Protein AF-A0A0A9D9Z9-F1 (afdb_monomer)

Mean predicted aligned error: 14.7 Å

pLDDT: mean 73.72, std 22.15, range [34.47, 98.25]

Radius of gyration: 21.36 Å; Cα contacts (8 Å, |Δi|>4): 34; chains: 1; bounding box: 73×27×50 Å

Secondary structure (DSSP, 8-state):
-TTTTTT-SGGGS-GGGTT-S-HHHHHHHHHHHHHHT-SSGGGSPPHHHHHHHHHHHHHHHHHHHHHHGGGS-----------S------------------

Organism: Arundo donax (NCBI:txid35708)

Nearest PDB structures (foldseek):
  7xdw-assembly2_B  TM=9.222E-01  e=1.463E-03  Arabidopsis thaliana
  8snb-assembly1_6Q  TM=2.842E-01  e=1.434E+00  Strongylocentrotus purpuratus

Sequence (102 aa):
MRWQRQRSLEAIMDPQLDGDFSSESLKKFGEIAEKCLADDGRSRPSMGEVLWHLEYVLQLHEAYKRNVDSESFGSGELGFADISFSLPHIREGEEEHHSKPS

Structure (mmCIF, N/CA/C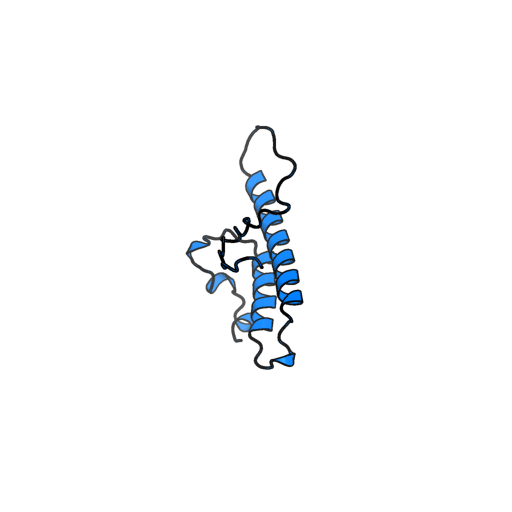/O backbone):
data_AF-A0A0A9D9Z9-F1
#
_entry.id   AF-A0A0A9D9Z9-F1
#
loop_
_atom_site.group_PDB
_atom_site.id
_atom_site.type_symbol
_atom_site.label_atom_id
_atom_site.label_alt_id
_atom_site.label_comp_id
_atom_site.label_asym_id
_atom_site.label_entity_id
_atom_site.label_seq_id
_atom_site.pdbx_PDB_ins_code
_atom_site.Cartn_x
_atom_site.Cartn_y
_atom_site.Cartn_z
_atom_site.occupancy
_atom_site.B_iso_or_equiv
_atom_site.auth_seq_id
_atom_site.auth_comp_id
_atom_site.auth_asym_id
_atom_site.auth_atom_id
_atom_site.pdbx_PDB_model_num
ATOM 1 N N . MET A 1 1 ? -4.373 -7.808 -12.167 1.00 50.69 1 MET A N 1
ATOM 2 C CA . MET A 1 1 ? -4.848 -8.870 -11.239 1.00 50.69 1 MET A CA 1
ATOM 3 C C . MET A 1 1 ? -6.384 -8.916 -11.174 1.00 50.69 1 MET A C 1
ATOM 5 O O . MET A 1 1 ? -7.018 -7.873 -11.185 1.00 50.69 1 MET A O 1
ATOM 9 N N . ARG A 1 2 ? -7.014 -10.105 -11.140 1.00 52.72 2 ARG A N 1
ATOM 10 C CA . ARG A 1 2 ? -8.488 -10.333 -11.217 1.00 52.72 2 ARG A CA 1
ATOM 11 C C . ARG A 1 2 ? -9.352 -9.778 -10.055 1.00 52.72 2 ARG A C 1
ATOM 13 O O . ARG A 1 2 ? -10.572 -9.791 -10.165 1.00 52.72 2 ARG A O 1
ATOM 20 N N . TRP A 1 3 ? -8.749 -9.235 -9.000 1.00 57.56 3 TRP A N 1
ATOM 21 C CA . TRP A 1 3 ? -9.366 -9.044 -7.680 1.00 57.56 3 TRP A CA 1
ATOM 22 C C . TRP A 1 3 ? -10.183 -7.743 -7.598 1.00 57.56 3 TRP A C 1
ATOM 24 O O . TRP A 1 3 ? -11.267 -7.722 -7.022 1.00 57.56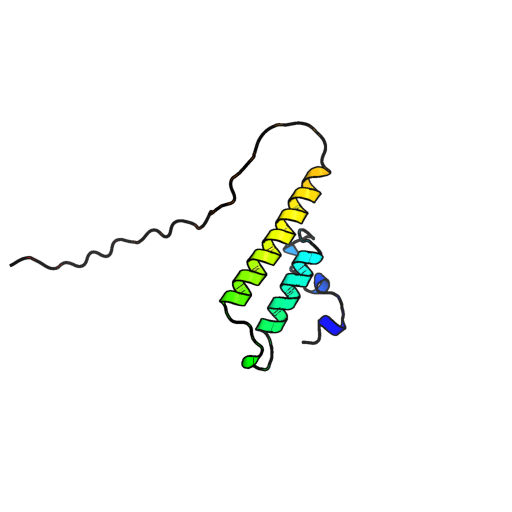 3 TRP A O 1
ATOM 34 N N . GLN A 1 4 ? -9.770 -6.695 -8.322 1.00 53.22 4 GLN A N 1
ATOM 35 C CA . GLN A 1 4 ? -10.587 -5.487 -8.533 1.00 53.22 4 GLN A CA 1
ATOM 36 C C . GLN A 1 4 ? -11.912 -5.774 -9.247 1.00 53.22 4 GLN A C 1
ATOM 38 O O . GLN A 1 4 ? -12.906 -5.084 -9.031 1.00 53.22 4 GLN A O 1
ATOM 43 N N . ARG A 1 5 ? -11.936 -6.804 -10.103 1.00 53.59 5 ARG A N 1
ATOM 44 C CA . ARG A 1 5 ? -13.129 -7.193 -10.865 1.00 53.59 5 ARG A CA 1
ATOM 45 C C . ARG A 1 5 ? -14.163 -7.909 -9.989 1.00 53.59 5 ARG A C 1
ATOM 47 O O . ARG A 1 5 ? -15.310 -8.020 -10.402 1.00 53.59 5 ARG A O 1
ATOM 54 N N . GLN A 1 6 ? -13.757 -8.368 -8.801 1.00 55.06 6 GLN A N 1
ATOM 55 C CA . GLN A 1 6 ? -14.575 -9.146 -7.866 1.00 55.06 6 GLN A CA 1
ATOM 56 C C . GLN A 1 6 ? -14.865 -8.435 -6.539 1.00 55.06 6 GLN A C 1
ATOM 58 O O . GLN A 1 6 ? -15.598 -8.985 -5.730 1.00 55.06 6 GLN A O 1
ATOM 63 N N . ARG A 1 7 ? -14.397 -7.190 -6.348 1.00 56.09 7 ARG A N 1
ATOM 64 C CA . ARG A 1 7 ? -14.872 -6.281 -5.285 1.00 56.09 7 ARG A CA 1
ATOM 65 C C . ARG A 1 7 ? -14.886 -6.845 -3.851 1.00 56.09 7 ARG A C 1
ATOM 67 O O . ARG A 1 7 ? -15.643 -6.337 -3.037 1.00 56.09 7 ARG A O 1
ATOM 74 N N . SER A 1 8 ? -14.046 -7.812 -3.492 1.00 70.00 8 SER A N 1
ATOM 75 C CA . SER A 1 8 ? -13.859 -8.117 -2.070 1.00 70.00 8 SER A CA 1
ATOM 76 C C . SER A 1 8 ? -12.398 -8.382 -1.777 1.00 70.00 8 SER A C 1
ATOM 78 O O . SER A 1 8 ? -11.887 -9.488 -1.929 1.00 70.00 8 SER A O 1
ATOM 80 N N . LEU A 1 9 ? -11.724 -7.303 -1.384 1.00 80.06 9 LEU A N 1
ATOM 81 C CA . LEU A 1 9 ? -10.444 -7.397 -0.704 1.00 80.06 9 LEU A CA 1
ATOM 82 C C . LEU A 1 9 ? -10.627 -8.089 0.658 1.00 80.06 9 LEU A C 1
ATOM 84 O O . LEU A 1 9 ? -9.679 -8.681 1.136 1.00 80.06 9 LEU A O 1
ATOM 88 N N . GLU A 1 10 ? -11.839 -8.097 1.233 1.00 79.25 10 GLU A N 1
ATOM 89 C CA . GLU A 1 10 ? -12.146 -8.811 2.482 1.00 79.25 10 GLU A CA 1
ATOM 90 C C . GLU A 1 10 ? -12.091 -10.336 2.320 1.00 79.25 10 GLU A C 1
ATOM 92 O O . GLU A 1 10 ? -11.625 -11.031 3.215 1.00 79.25 10 GLU A O 1
ATOM 97 N N . ALA A 1 11 ? -12.501 -10.870 1.164 1.00 82.94 11 ALA A N 1
ATOM 98 C CA . ALA A 1 11 ? -12.550 -12.314 0.910 1.00 82.94 11 ALA A CA 1
ATOM 99 C C . ALA A 1 11 ? -11.178 -13.007 0.953 1.00 82.94 11 ALA A C 1
ATOM 101 O O . ALA A 1 11 ? -11.101 -14.234 0.935 1.00 82.94 11 ALA A O 1
ATOM 102 N N . ILE A 1 12 ? -10.102 -12.226 0.932 1.00 85.94 12 ILE A N 1
ATOM 103 C CA . ILE A 1 12 ? -8.726 -12.718 0.844 1.00 85.94 12 ILE A CA 1
ATOM 104 C C . ILE A 1 12 ? -7.881 -12.295 2.039 1.00 85.94 12 ILE A C 1
ATOM 106 O O . ILE A 1 12 ? -6.673 -12.533 2.057 1.00 85.94 12 ILE A O 1
ATOM 110 N N . MET A 1 13 ? -8.504 -11.598 2.985 1.00 86.19 13 MET A N 1
ATOM 111 C CA . MET A 1 13 ? -7.832 -11.189 4.196 1.00 86.19 13 MET A CA 1
ATOM 112 C C . MET A 1 13 ? -7.518 -12.394 5.050 1.00 86.19 13 MET A C 1
ATOM 114 O O . MET A 1 13 ? -8.222 -13.404 5.023 1.00 86.19 13 MET A O 1
ATOM 118 N N . ASP A 1 14 ? -6.447 -12.252 5.817 1.00 87.06 14 ASP A N 1
ATOM 119 C CA . ASP A 1 14 ? -6.088 -13.241 6.807 1.00 87.06 14 ASP A CA 1
ATOM 120 C C . ASP A 1 14 ? -7.253 -13.402 7.804 1.00 87.06 14 ASP A C 1
ATOM 122 O O . ASP A 1 14 ? -7.664 -12.411 8.421 1.00 87.06 14 ASP A O 1
ATOM 126 N N . PRO A 1 15 ? -7.798 -14.622 7.974 1.00 87.00 15 PRO A N 1
ATOM 127 C CA . PRO A 1 15 ? -8.847 -14.891 8.952 1.00 87.00 15 PRO A CA 1
ATOM 128 C C . PRO A 1 15 ? -8.458 -14.508 10.384 1.00 87.00 15 PRO A C 1
ATOM 130 O O . PRO A 1 15 ? -9.338 -14.246 11.197 1.00 87.00 15 PRO A O 1
ATOM 133 N N . GLN A 1 16 ? -7.160 -14.459 10.704 1.00 88.94 16 GLN A N 1
ATOM 134 C CA . GLN A 1 16 ? -6.667 -14.062 12.024 1.00 88.94 16 GLN A CA 1
ATOM 135 C C . GLN A 1 16 ? -6.835 -12.569 12.317 1.00 88.94 16 GLN A C 1
ATOM 137 O O . GLN A 1 16 ? -6.714 -12.176 13.474 1.00 88.94 16 GLN A O 1
ATOM 142 N N . LEU A 1 17 ? -7.111 -11.737 11.306 1.00 84.75 17 LEU A N 1
ATOM 143 C CA . LEU A 1 17 ? -7.353 -10.309 11.516 1.00 84.75 17 LEU A CA 1
ATOM 144 C C . LEU A 1 17 ? -8.732 -10.032 12.125 1.00 84.75 17 LEU A C 1
ATOM 146 O O . LEU A 1 17 ? -8.933 -8.931 12.614 1.00 84.75 17 LEU A O 1
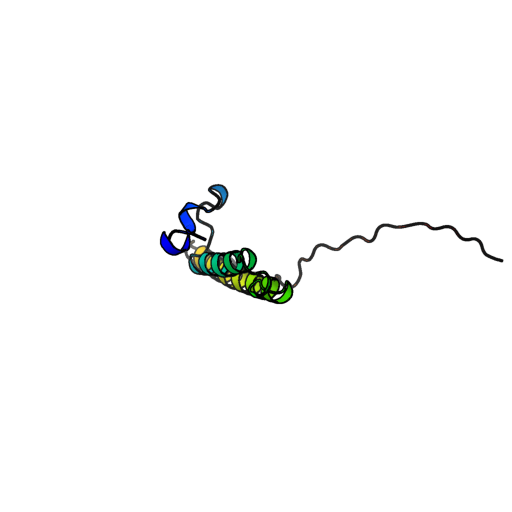ATOM 150 N N . ASP A 1 18 ? -9.668 -10.989 12.082 1.00 81.56 18 ASP A N 1
ATOM 151 C CA . ASP A 1 18 ? -10.993 -10.945 12.736 1.00 81.56 18 ASP A CA 1
ATOM 152 C C . ASP A 1 18 ? -11.782 -9.626 12.564 1.00 81.56 18 ASP A C 1
ATOM 154 O O . ASP A 1 18 ? -12.548 -9.206 13.425 1.00 81.56 18 ASP A O 1
ATOM 158 N N . GLY A 1 19 ? -11.583 -8.922 11.447 1.00 79.12 19 GLY A N 1
ATOM 159 C CA . GLY A 1 19 ? -12.229 -7.625 11.226 1.00 79.12 19 GLY A CA 1
ATOM 160 C C . GLY A 1 19 ? -11.584 -6.430 11.945 1.00 79.12 19 GLY A C 1
ATOM 161 O O . GLY A 1 19 ? -12.139 -5.334 11.861 1.00 79.12 19 GLY A O 1
ATOM 162 N N . ASP A 1 20 ? -10.421 -6.575 12.597 1.00 85.19 20 ASP A N 1
ATOM 163 C CA . ASP A 1 20 ? -9.631 -5.459 13.155 1.00 85.19 20 ASP A CA 1
ATOM 164 C C . ASP A 1 20 ? -8.907 -4.684 12.042 1.00 85.19 20 ASP A C 1
ATOM 166 O O . ASP A 1 20 ? -7.680 -4.641 11.940 1.00 85.19 20 ASP A O 1
ATOM 170 N N . PHE A 1 21 ? -9.680 -4.092 11.136 1.00 85.56 21 PHE A N 1
ATOM 171 C CA . PHE A 1 21 ? -9.176 -3.220 10.086 1.00 85.56 21 PHE A CA 1
ATOM 172 C C . PHE A 1 21 ? -10.244 -2.225 9.641 1.00 85.56 21 PHE A C 1
ATOM 174 O O . PHE A 1 21 ? -11.439 -2.509 9.619 1.00 85.56 21 PHE A O 1
ATOM 181 N N . SER A 1 22 ? -9.796 -1.047 9.210 1.00 89.00 22 SER A N 1
ATOM 182 C CA . SER A 1 22 ? -10.678 -0.101 8.536 1.00 89.00 22 SER A CA 1
ATOM 183 C C . SER A 1 22 ? -10.855 -0.524 7.082 1.00 89.00 22 SER A C 1
ATOM 185 O O . SER A 1 22 ? -9.886 -0.861 6.400 1.00 89.00 22 SER A O 1
ATOM 187 N N . SER A 1 23 ? -12.082 -0.437 6.566 1.00 88.50 23 SER A N 1
ATOM 188 C CA . SER A 1 23 ? -12.345 -0.630 5.132 1.00 88.50 23 SER A CA 1
ATOM 189 C C . SER A 1 23 ? -11.517 0.337 4.270 1.00 88.50 23 SER A C 1
ATOM 191 O O . SER A 1 23 ? -11.034 -0.021 3.193 1.00 88.50 23 SER A O 1
ATOM 193 N N . GLU A 1 24 ? -11.283 1.555 4.767 1.00 90.31 24 GLU A N 1
ATOM 194 C CA . GLU A 1 24 ? -10.506 2.572 4.063 1.00 90.31 24 GLU A CA 1
ATOM 195 C C . GLU A 1 24 ? -9.006 2.252 4.056 1.00 90.31 24 GLU A C 1
ATOM 197 O O . GLU A 1 24 ? -8.375 2.301 2.994 1.00 90.31 24 GLU A O 1
ATOM 202 N N . SER A 1 25 ? -8.446 1.858 5.208 1.00 92.69 25 SER A N 1
ATOM 203 C CA . SER A 1 25 ? -7.033 1.467 5.304 1.00 92.69 25 SER A CA 1
ATOM 204 C C . SER A 1 25 ? -6.761 0.224 4.457 1.00 92.69 25 SER A C 1
ATOM 206 O O . SER A 1 25 ? -5.790 0.191 3.701 1.00 92.69 25 SER A O 1
ATOM 208 N N . LEU A 1 26 ? -7.668 -0.755 4.499 1.00 91.56 26 LEU A N 1
ATOM 209 C CA . LEU A 1 26 ? -7.596 -1.970 3.698 1.00 91.56 26 LEU A CA 1
ATOM 210 C C . LEU A 1 26 ? -7.594 -1.652 2.200 1.00 91.56 26 LEU A C 1
ATOM 212 O O . LEU A 1 26 ? -6.728 -2.120 1.462 1.00 91.56 26 LEU A O 1
ATOM 216 N N . LYS A 1 27 ? -8.529 -0.815 1.740 1.00 91.12 27 LYS A N 1
ATOM 217 C CA . LYS A 1 27 ? -8.592 -0.409 0.333 1.00 91.12 27 LYS A CA 1
ATOM 218 C C . LYS A 1 27 ? -7.291 0.259 -0.111 1.00 91.12 27 LYS A C 1
ATOM 220 O O . LYS A 1 27 ? -6.759 -0.091 -1.164 1.00 91.12 27 LYS A O 1
ATOM 225 N N . LYS A 1 28 ? -6.760 1.184 0.695 1.00 93.31 28 LYS A N 1
ATOM 226 C CA . LYS A 1 28 ? -5.497 1.870 0.394 1.00 93.31 28 LYS A CA 1
ATOM 227 C C . LYS A 1 28 ? -4.317 0.907 0.364 1.00 93.31 28 LYS A C 1
ATOM 229 O O . LYS A 1 28 ? -3.489 1.014 -0.538 1.00 93.31 28 LYS A O 1
ATOM 234 N N . PHE A 1 29 ? -4.271 -0.064 1.266 1.00 93.44 29 PHE A N 1
ATOM 235 C CA . PHE A 1 29 ? -3.259 -1.115 1.241 1.00 93.44 29 PHE A CA 1
ATOM 236 C C . PHE A 1 29 ? -3.325 -1.949 -0.050 1.00 93.44 29 PHE A C 1
ATOM 238 O O . PHE A 1 29 ? -2.308 -2.178 -0.705 1.00 93.44 29 PHE A O 1
ATOM 245 N N . GLY A 1 30 ? -4.530 -2.335 -0.476 1.00 92.31 30 GLY A N 1
ATOM 246 C CA . GLY A 1 30 ? -4.731 -3.053 -1.735 1.00 92.31 30 GLY A CA 1
ATOM 247 C C . GLY A 1 30 ? -4.253 -2.270 -2.963 1.00 92.31 30 GLY A C 1
ATOM 248 O O . GLY A 1 30 ? -3.638 -2.854 -3.855 1.00 92.31 30 GLY A O 1
ATOM 249 N N . GLU A 1 31 ? -4.478 -0.951 -2.995 1.00 92.50 31 GLU A N 1
ATOM 250 C CA . GLU A 1 31 ? -4.033 -0.074 -4.092 1.00 92.50 31 GLU A CA 1
ATOM 251 C C . GLU A 1 31 ? -2.503 -0.089 -4.268 1.00 92.50 31 GLU A C 1
ATOM 253 O O . GLU A 1 31 ? -2.019 -0.166 -5.399 1.00 92.50 31 GLU A O 1
ATOM 258 N N . ILE A 1 32 ? -1.727 -0.029 -3.177 1.00 95.44 32 ILE A N 1
ATOM 259 C CA . ILE A 1 32 ? -0.258 -0.069 -3.273 1.00 95.44 32 ILE A CA 1
ATOM 260 C C . ILE A 1 32 ? 0.249 -1.477 -3.583 1.00 95.44 32 ILE A C 1
ATOM 262 O O . ILE A 1 32 ? 1.124 -1.628 -4.436 1.00 95.44 32 ILE A O 1
ATOM 266 N N . ALA A 1 33 ? -0.343 -2.510 -2.973 1.00 94.06 33 ALA A N 1
ATOM 267 C CA . ALA A 1 33 ? 0.012 -3.903 -3.236 1.00 94.06 33 ALA A CA 1
ATOM 268 C C . ALA A 1 33 ? -0.179 -4.262 -4.717 1.00 94.06 33 ALA A C 1
ATOM 270 O O . ALA A 1 33 ? 0.664 -4.933 -5.312 1.00 94.06 33 ALA A O 1
ATOM 271 N N . GLU A 1 34 ? -1.244 -3.761 -5.343 1.00 91.25 34 GLU A N 1
ATOM 272 C CA . GLU A 1 34 ? -1.460 -3.934 -6.774 1.00 91.25 34 GLU A CA 1
ATOM 273 C C . GLU A 1 34 ? -0.346 -3.300 -7.609 1.00 91.25 34 GLU A C 1
ATOM 275 O O . GLU A 1 34 ? 0.193 -3.958 -8.499 1.00 91.25 34 GLU A O 1
ATOM 280 N N . LYS A 1 35 ? 0.011 -2.041 -7.329 1.00 93.31 35 LYS A N 1
ATOM 281 C CA . LYS A 1 35 ? 1.066 -1.343 -8.076 1.00 93.31 35 LYS A CA 1
ATOM 282 C C . LYS A 1 35 ? 2.415 -2.044 -7.922 1.00 93.31 35 LYS A C 1
ATOM 284 O O . LYS A 1 35 ? 3.148 -2.175 -8.898 1.00 93.31 35 LYS A O 1
ATOM 289 N N . CYS A 1 36 ? 2.728 -2.557 -6.732 1.00 96.31 36 CYS A N 1
ATOM 290 C CA . CYS A 1 36 ? 3.931 -3.360 -6.489 1.00 96.31 36 CYS A CA 1
ATOM 291 C C . CYS A 1 36 ? 3.970 -4.643 -7.334 1.00 96.31 36 CYS A C 1
ATOM 293 O O . CYS A 1 36 ? 5.041 -5.068 -7.767 1.00 96.31 36 CYS A O 1
ATOM 295 N N . LEU A 1 37 ? 2.805 -5.242 -7.587 1.00 94.25 37 LEU A N 1
ATOM 296 C CA . LEU A 1 37 ? 2.643 -6.473 -8.363 1.00 94.25 37 LEU A CA 1
ATOM 297 C C . LEU A 1 37 ? 2.345 -6.222 -9.846 1.00 94.25 37 LEU A C 1
ATOM 299 O O . LEU A 1 37 ? 1.919 -7.142 -10.546 1.00 94.25 37 LEU A O 1
ATOM 303 N N . ALA A 1 38 ? 2.550 -5.001 -10.342 1.00 92.94 38 ALA A N 1
ATOM 304 C CA . ALA A 1 38 ? 2.314 -4.699 -11.742 1.00 92.94 38 ALA A CA 1
ATOM 305 C C . ALA A 1 38 ? 3.248 -5.505 -12.665 1.00 92.94 38 ALA A C 1
ATOM 307 O O . ALA A 1 38 ? 4.432 -5.718 -12.362 1.00 92.94 38 ALA A O 1
ATOM 308 N N . ASP A 1 39 ? 2.702 -5.944 -13.804 1.00 92.75 39 ASP A N 1
ATOM 309 C CA . ASP A 1 39 ? 3.421 -6.755 -14.795 1.00 92.75 39 ASP A CA 1
ATOM 310 C C . ASP A 1 39 ? 4.593 -5.971 -15.412 1.00 92.75 39 ASP A C 1
ATOM 312 O O . ASP A 1 39 ? 5.678 -6.519 -15.608 1.00 92.75 39 ASP A O 1
ATOM 316 N N . ASP A 1 40 ? 4.399 -4.669 -15.657 1.00 94.94 40 ASP A N 1
ATOM 317 C CA . ASP A 1 4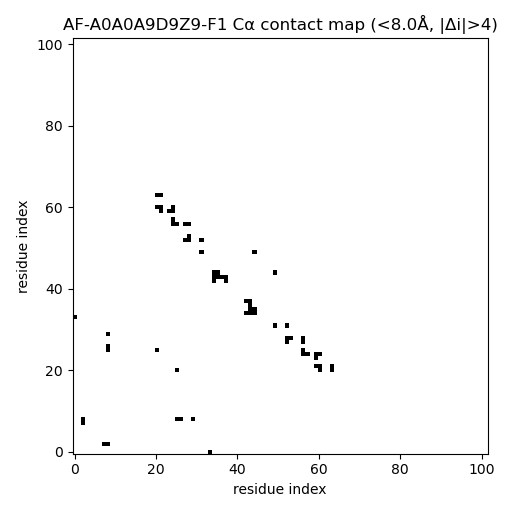0 ? 5.452 -3.764 -16.118 1.00 94.94 40 ASP A CA 1
ATOM 318 C C . ASP A 1 40 ? 6.215 -3.159 -14.932 1.00 94.94 40 ASP A 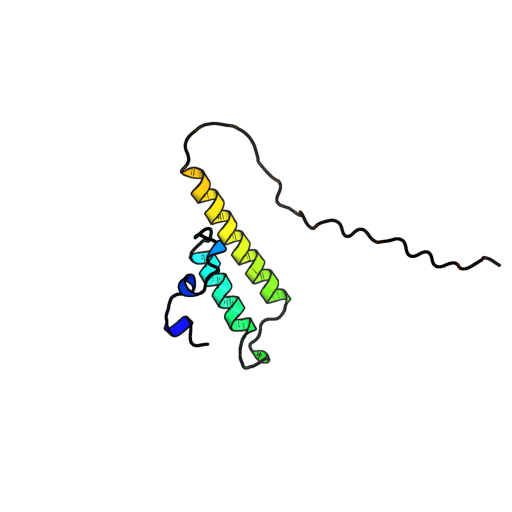C 1
ATOM 320 O O . ASP A 1 40 ? 5.664 -2.392 -14.137 1.00 94.94 40 ASP A O 1
ATOM 324 N N . GLY A 1 41 ? 7.517 -3.444 -14.854 1.00 93.69 41 GLY A N 1
ATOM 325 C CA . GLY A 1 41 ? 8.408 -2.917 -13.822 1.00 93.69 41 GLY A CA 1
ATOM 326 C C . GLY A 1 41 ? 8.467 -1.388 -13.767 1.00 93.69 41 GLY A C 1
ATOM 327 O O . GLY A 1 41 ? 8.709 -0.842 -12.697 1.00 93.69 41 GLY A O 1
ATOM 328 N N . ARG A 1 42 ? 8.189 -0.685 -14.874 1.00 94.12 42 ARG A N 1
ATOM 329 C CA . ARG A 1 42 ? 8.161 0.792 -14.907 1.00 94.12 42 ARG A CA 1
ATOM 330 C C . ARG A 1 42 ? 6.965 1.395 -14.176 1.00 94.12 42 ARG A C 1
ATOM 332 O O . ARG A 1 42 ? 7.000 2.566 -13.822 1.00 94.12 42 ARG A O 1
ATOM 339 N N . SER A 1 43 ? 5.909 0.608 -13.988 1.00 93.31 43 SER A N 1
ATOM 340 C CA . SER A 1 43 ? 4.703 1.024 -13.266 1.00 93.31 43 SER A CA 1
ATOM 341 C C . SER A 1 43 ? 4.753 0.695 -11.773 1.00 93.31 43 SER A C 1
ATOM 343 O O . SER A 1 43 ? 3.878 1.129 -11.021 1.00 93.31 43 SER A O 1
ATOM 345 N N . ARG A 1 44 ? 5.775 -0.057 -11.339 1.00 97.38 44 ARG A N 1
ATOM 346 C CA . ARG A 1 44 ? 5.979 -0.370 -9.928 1.00 97.38 44 ARG A CA 1
ATOM 347 C C . ARG A 1 44 ? 6.483 0.872 -9.192 1.00 97.38 44 ARG A C 1
ATOM 349 O O . ARG A 1 44 ? 7.349 1.572 -9.717 1.00 97.38 44 ARG A O 1
ATOM 356 N N . PRO A 1 45 ? 5.967 1.135 -7.985 1.00 97.75 45 PRO A N 1
ATOM 357 C CA . PRO A 1 45 ? 6.404 2.260 -7.181 1.00 97.75 45 PRO A CA 1
ATOM 358 C C . PRO A 1 45 ? 7.846 2.055 -6.711 1.00 97.75 45 PRO A C 1
ATOM 360 O O . PRO A 1 45 ? 8.314 0.929 -6.514 1.00 97.75 45 PRO A O 1
ATOM 363 N N . SER A 1 46 ? 8.539 3.163 -6.489 1.00 97.94 46 SER A N 1
ATOM 364 C CA . SER A 1 46 ? 9.789 3.180 -5.736 1.00 97.94 46 SER A CA 1
ATOM 365 C C . SER A 1 46 ? 9.546 2.786 -4.277 1.00 97.94 46 SER A C 1
ATOM 367 O O . SER A 1 46 ? 8.454 2.966 -3.738 1.00 97.94 46 SER A O 1
ATOM 369 N N . MET A 1 47 ? 10.583 2.298 -3.592 1.00 97.88 47 MET A N 1
ATOM 370 C CA . MET A 1 47 ? 10.447 1.923 -2.179 1.00 97.88 47 MET A CA 1
ATOM 371 C C . MET A 1 47 ? 10.061 3.115 -1.283 1.00 97.88 47 MET A C 1
ATOM 373 O O . MET A 1 47 ? 9.356 2.932 -0.298 1.00 97.88 47 MET A O 1
ATOM 377 N N . GLY A 1 48 ? 10.453 4.342 -1.649 1.00 98.25 48 GLY A N 1
ATOM 378 C CA . GLY A 1 48 ? 10.030 5.554 -0.940 1.00 98.25 48 GLY A CA 1
ATOM 379 C C . GLY A 1 48 ? 8.527 5.823 -1.066 1.00 98.25 48 GLY A C 1
ATOM 380 O O . GLY A 1 48 ? 7.874 6.119 -0.072 1.00 98.25 48 GLY A O 1
ATOM 381 N N . GLU A 1 49 ? 7.958 5.656 -2.264 1.00 97.69 49 GLU A N 1
ATOM 382 C CA . GLU A 1 49 ? 6.506 5.772 -2.477 1.00 97.69 49 GLU A CA 1
ATOM 383 C C . GLU A 1 49 ? 5.733 4.674 -1.739 1.00 97.69 49 GLU A C 1
ATOM 385 O O . GLU A 1 49 ? 4.661 4.940 -1.199 1.00 97.69 49 GLU A O 1
ATOM 390 N N . VAL A 1 50 ? 6.281 3.454 -1.686 1.00 98.06 50 VAL A N 1
ATOM 391 C CA . VAL A 1 50 ? 5.693 2.355 -0.905 1.00 98.06 50 VAL A CA 1
ATOM 392 C C . VAL A 1 50 ? 5.651 2.713 0.577 1.00 98.06 50 VAL A C 1
ATOM 394 O O . VAL A 1 50 ? 4.586 2.616 1.180 1.00 98.06 50 VAL A O 1
ATOM 397 N N . LEU A 1 51 ? 6.774 3.151 1.154 1.00 98.06 51 LEU A N 1
ATOM 398 C CA . LEU A 1 51 ? 6.848 3.539 2.565 1.00 98.06 51 LEU A CA 1
ATOM 399 C C . LEU A 1 51 ? 5.860 4.656 2.892 1.00 98.06 51 LEU A C 1
ATOM 401 O O . LEU A 1 51 ? 5.050 4.500 3.801 1.00 98.06 51 LEU A O 1
ATOM 405 N N . TRP A 1 52 ? 5.853 5.724 2.094 1.00 98.00 52 TRP A N 1
ATOM 406 C CA . TRP A 1 52 ? 4.927 6.839 2.283 1.00 98.00 52 TRP A CA 1
ATOM 407 C C . TRP A 1 52 ? 3.459 6.387 2.248 1.00 98.00 52 TRP A C 1
ATOM 409 O O . TRP A 1 52 ? 2.640 6.802 3.068 1.00 98.00 52 TRP A O 1
ATOM 419 N N . HIS A 1 53 ? 3.111 5.489 1.322 1.00 97.62 53 HIS A N 1
ATOM 420 C CA . HIS A 1 53 ? 1.749 4.970 1.222 1.00 97.62 53 HIS A CA 1
ATOM 421 C C . HIS A 1 53 ? 1.385 4.072 2.413 1.00 97.62 53 HIS A C 1
ATOM 423 O O . HIS A 1 53 ? 0.242 4.101 2.867 1.00 97.62 53 HIS A O 1
ATOM 429 N N . LEU A 1 54 ? 2.335 3.296 2.941 1.00 97.94 54 LEU A N 1
ATOM 430 C CA . LEU A 1 54 ? 2.132 2.472 4.137 1.00 97.94 54 LEU A CA 1
ATOM 431 C C . LEU A 1 54 ? 1.988 3.318 5.407 1.00 97.94 54 LEU A C 1
ATOM 433 O O . LEU A 1 54 ? 1.115 3.026 6.220 1.00 97.94 54 LEU A O 1
ATOM 437 N N . GLU A 1 55 ? 2.769 4.389 5.553 1.00 97.88 55 GLU A N 1
ATOM 438 C CA . GLU A 1 55 ? 2.606 5.366 6.639 1.00 97.88 55 GLU A CA 1
ATOM 439 C C . GLU A 1 55 ? 1.205 5.985 6.608 1.00 97.88 55 GLU A C 1
ATOM 441 O O . GLU A 1 55 ? 0.534 6.077 7.636 1.00 97.88 55 GLU A O 1
ATOM 446 N N . TYR A 1 56 ? 0.714 6.335 5.418 1.00 96.81 56 TYR A N 1
ATOM 447 C CA . TYR A 1 56 ? -0.645 6.845 5.251 1.00 96.81 56 TYR A CA 1
ATOM 448 C C . TYR A 1 56 ? -1.722 5.800 5.600 1.00 96.81 56 TYR A C 1
ATOM 450 O O . TYR A 1 56 ? -2.688 6.109 6.298 1.00 96.81 56 TYR A O 1
ATOM 458 N N . VAL A 1 57 ? -1.558 4.546 5.161 1.00 96.62 57 VAL A N 1
ATOM 459 C CA . VAL A 1 57 ? -2.456 3.434 5.532 1.00 96.62 57 VAL A CA 1
ATOM 460 C C . VAL A 1 57 ? -2.497 3.238 7.049 1.00 96.62 57 VAL A C 1
ATOM 462 O O . VAL A 1 57 ? -3.578 3.035 7.607 1.00 96.62 57 VAL A O 1
ATOM 465 N N . LEU A 1 58 ? -1.342 3.317 7.713 1.00 95.38 58 LEU A N 1
ATOM 466 C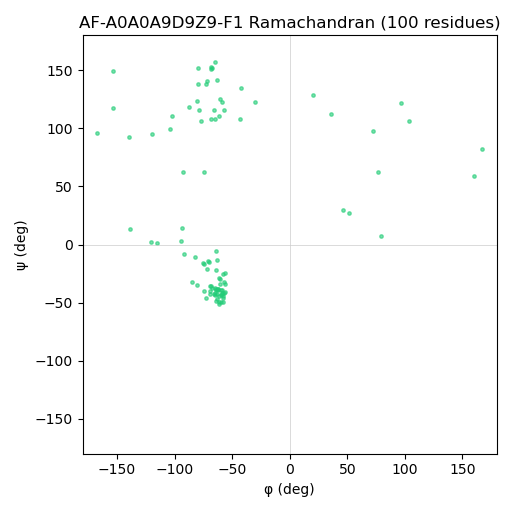 CA . LEU A 1 58 ? -1.237 3.179 9.161 1.00 95.38 58 LEU A CA 1
ATOM 467 C C . LEU A 1 58 ? -1.997 4.299 9.879 1.00 95.38 58 LEU A C 1
ATOM 469 O O . LEU A 1 58 ? -2.817 4.009 10.746 1.00 95.38 58 LEU A O 1
ATOM 473 N N . GLN A 1 59 ? -1.820 5.553 9.454 1.00 95.12 59 GLN A N 1
ATOM 474 C CA . GLN A 1 59 ? -2.551 6.698 10.013 1.00 95.12 59 GLN A CA 1
ATOM 475 C C . GLN A 1 59 ? -4.076 6.518 9.924 1.00 95.12 59 GLN A C 1
ATOM 477 O O . GLN A 1 59 ? -4.798 6.831 10.875 1.00 95.12 59 GLN A O 1
ATOM 482 N N . LEU A 1 60 ? -4.579 5.986 8.802 1.00 94.44 60 LEU A N 1
ATOM 483 C CA . LEU A 1 60 ? -6.005 5.679 8.632 1.00 94.44 60 LEU A CA 1
ATOM 484 C C . LEU A 1 60 ? -6.477 4.587 9.599 1.00 94.44 60 LEU A C 1
ATOM 486 O O . LEU A 1 60 ? -7.564 4.689 10.172 1.00 94.44 60 LEU A O 1
ATOM 490 N N . HIS A 1 61 ? -5.674 3.541 9.788 1.00 92.75 61 HIS A N 1
ATOM 491 C CA . HIS A 1 61 ? -6.014 2.449 10.694 1.00 92.75 61 HIS A CA 1
ATOM 492 C C . HIS A 1 61 ? -5.990 2.894 12.166 1.00 92.75 61 HIS A C 1
ATOM 494 O O . HIS A 1 61 ? -6.926 2.600 12.905 1.00 92.75 61 HIS A O 1
ATOM 500 N N . GLU A 1 62 ? -5.001 3.681 12.586 1.00 91.94 62 GLU A N 1
ATOM 501 C CA . GLU A 1 62 ? -4.940 4.247 13.942 1.00 91.94 62 GLU A CA 1
ATOM 502 C C . GLU A 1 62 ? -6.116 5.186 14.235 1.00 91.94 62 GLU A C 1
ATOM 504 O O . GLU A 1 62 ? -6.667 5.180 15.336 1.00 91.94 62 GLU A O 1
ATOM 509 N N . ALA A 1 63 ? -6.531 5.989 13.249 1.00 91.44 63 ALA A N 1
ATOM 510 C CA . ALA A 1 63 ? -7.724 6.822 13.367 1.00 91.44 63 ALA A CA 1
ATOM 511 C C . ALA A 1 63 ? -8.997 5.985 13.550 1.00 91.44 63 ALA A C 1
ATOM 513 O O . ALA A 1 63 ? -9.859 6.359 14.343 1.00 91.44 63 ALA A O 1
ATOM 514 N N . TYR A 1 64 ? -9.096 4.847 12.862 1.00 90.75 64 TYR A N 1
ATOM 515 C CA . TYR A 1 64 ? -10.184 3.893 13.057 1.00 90.75 64 TYR A CA 1
ATOM 516 C C . TYR A 1 64 ? -10.176 3.288 14.465 1.00 90.75 64 TYR A C 1
ATOM 518 O O . TYR A 1 64 ? -11.207 3.345 15.130 1.00 90.75 64 TYR A O 1
ATOM 526 N N . LYS A 1 65 ? -9.028 2.802 14.959 1.00 88.69 65 LYS A N 1
ATOM 527 C CA . LYS A 1 65 ? -8.935 2.206 16.305 1.00 88.69 65 LYS A CA 1
ATOM 528 C C . LYS A 1 65 ? -9.361 3.184 17.400 1.00 88.69 65 LYS A C 1
ATOM 530 O O . LYS A 1 65 ? -10.212 2.853 18.216 1.00 88.69 65 LYS A O 1
ATOM 535 N N . ARG A 1 66 ? -8.900 4.439 17.320 1.00 86.94 66 ARG A N 1
ATOM 536 C CA . ARG A 1 66 ? -9.317 5.508 18.247 1.00 86.94 66 ARG A CA 1
ATOM 537 C C . ARG A 1 66 ? -10.832 5.742 18.280 1.00 86.94 66 ARG A C 1
ATOM 539 O O . ARG A 1 66 ? -11.353 6.135 19.317 1.00 86.94 66 ARG A O 1
ATOM 546 N N . ASN A 1 67 ? -11.530 5.533 17.162 1.00 78.69 67 ASN A N 1
ATOM 547 C CA . ASN A 1 67 ? -12.984 5.684 17.098 1.00 78.69 67 ASN A CA 1
ATOM 548 C C . ASN A 1 67 ? -13.723 4.453 17.645 1.00 78.69 67 ASN A C 1
ATOM 550 O O . ASN A 1 67 ? -14.771 4.614 18.261 1.00 78.69 67 ASN A O 1
ATOM 554 N N . VAL A 1 68 ? -13.187 3.243 17.448 1.00 72.81 68 VAL A N 1
ATOM 555 C CA . VAL A 1 68 ? -13.771 1.992 17.972 1.00 72.81 68 VAL A CA 1
ATOM 556 C C . VAL A 1 68 ? -13.690 1.940 19.502 1.00 72.81 68 VAL A C 1
ATOM 558 O O . VAL A 1 68 ? -14.652 1.541 20.156 1.00 72.81 68 VAL A O 1
ATOM 561 N N . ASP A 1 69 ? -12.597 2.436 20.082 1.00 61.50 69 ASP A N 1
ATOM 562 C CA . ASP A 1 69 ? -12.382 2.444 21.536 1.00 61.50 69 ASP A CA 1
ATOM 563 C C . ASP A 1 69 ? -13.301 3.434 22.286 1.00 61.50 69 ASP A C 1
ATOM 565 O O . ASP A 1 69 ? -13.466 3.336 23.502 1.00 61.50 69 ASP A O 1
ATOM 569 N N . SER A 1 70 ? -13.944 4.373 21.578 1.00 57.81 70 SER A N 1
ATOM 570 C CA . SER A 1 70 ? -14.827 5.387 22.177 1.00 57.81 70 SER A CA 1
ATOM 571 C C . SER A 1 70 ? -16.254 4.893 22.463 1.00 57.81 70 SER A C 1
ATOM 573 O O . SER A 1 70 ? -17.005 5.591 23.147 1.00 57.81 70 SER A O 1
ATOM 575 N N . GLU A 1 71 ? -16.641 3.714 21.971 1.00 54.34 71 GLU A N 1
ATOM 576 C CA . GLU A 1 71 ? -17.993 3.149 22.138 1.00 54.34 71 GLU A CA 1
ATOM 577 C C . GLU A 1 71 ? -18.091 2.195 23.356 1.00 54.34 71 GLU A C 1
ATOM 579 O O . GLU A 1 71 ? -19.152 1.633 23.633 1.00 54.34 71 GLU A O 1
ATOM 584 N N . SER A 1 72 ? -17.007 2.037 24.131 1.00 51.94 72 SER A N 1
ATOM 585 C CA . SER A 1 72 ? -16.994 1.305 25.405 1.00 51.94 72 SER A CA 1
ATOM 586 C C . SER A 1 72 ? -17.007 2.282 26.591 1.00 51.94 72 SER A C 1
ATOM 588 O O . SER A 1 72 ? -16.052 3.006 26.846 1.00 51.94 72 SER A O 1
ATOM 590 N N . PHE A 1 73 ? -18.129 2.313 27.312 1.00 48.34 73 PHE A N 1
ATOM 591 C CA . PHE A 1 73 ? -18.439 3.178 28.458 1.00 48.34 73 PHE A CA 1
ATOM 592 C C . PHE A 1 73 ? -17.311 3.375 29.501 1.00 48.34 73 PHE A C 1
ATOM 594 O O . PHE A 1 73 ? -16.822 2.407 30.074 1.00 48.34 73 PHE A O 1
ATOM 601 N N . GLY A 1 74 ? -17.106 4.639 29.908 1.00 44.59 74 GLY A N 1
ATOM 602 C CA . GLY A 1 74 ? -16.947 5.028 31.321 1.00 44.59 74 GLY A CA 1
ATOM 603 C C . GLY A 1 74 ? -15.537 5.346 31.842 1.00 44.59 74 GLY A C 1
ATOM 604 O O . GLY A 1 74 ? -14.778 4.446 32.160 1.00 44.59 74 GLY A O 1
ATOM 605 N N . SER A 1 75 ? -15.284 6.646 32.051 1.00 57.81 75 SER A N 1
ATOM 606 C CA . SER A 1 75 ? -14.375 7.275 33.032 1.00 57.81 75 SER A CA 1
ATOM 607 C C . SER A 1 75 ? -13.047 6.588 33.393 1.00 57.81 75 SER A C 1
ATOM 609 O O . SER A 1 75 ? -13.018 5.654 34.188 1.00 57.81 75 SER A O 1
ATOM 611 N N . GLY A 1 76 ? -11.933 7.215 32.999 1.00 48.25 76 GLY A N 1
ATOM 612 C CA . GLY A 1 76 ? -10.631 6.986 33.633 1.00 48.25 76 GLY A CA 1
ATOM 613 C C . GLY A 1 76 ? -9.442 7.537 32.848 1.00 48.25 76 GLY A C 1
ATOM 614 O O . GLY A 1 76 ? -8.815 6.804 32.107 1.00 48.25 76 GLY A O 1
ATOM 615 N N . GLU A 1 77 ? -9.191 8.837 33.004 1.00 63.00 77 GLU A N 1
ATOM 616 C CA . GLU A 1 77 ? -7.889 9.529 32.999 1.00 63.00 77 GLU A CA 1
ATOM 617 C C . GLU A 1 77 ? -6.615 8.896 32.359 1.00 63.00 77 GLU A C 1
ATOM 619 O O . GLU A 1 77 ? -6.120 7.864 32.798 1.00 63.00 77 GLU A O 1
ATOM 624 N N . LEU A 1 78 ? -5.991 9.722 31.488 1.00 51.47 78 LEU A N 1
ATOM 625 C CA . LEU A 1 78 ? -4.558 9.871 31.123 1.00 51.47 78 LEU A CA 1
ATOM 626 C C . LEU A 1 78 ? -4.005 9.152 29.875 1.00 51.47 78 LEU A C 1
ATOM 628 O O . LEU A 1 78 ? -3.931 7.932 29.810 1.00 51.47 78 LEU A O 1
ATOM 632 N N . GLY A 1 79 ? -3.452 9.953 28.947 1.00 43.25 79 GLY A N 1
ATOM 633 C CA . GLY A 1 79 ? -2.481 9.469 27.956 1.00 43.25 79 GLY A CA 1
ATOM 634 C C . GLY A 1 79 ? -2.292 10.313 26.692 1.00 43.25 79 GLY A C 1
ATOM 635 O O . GLY A 1 79 ? -2.508 9.819 25.593 1.00 43.25 79 GLY A O 1
ATOM 636 N N . PHE A 1 80 ? -1.892 11.581 26.824 1.00 55.50 80 PHE A N 1
ATOM 637 C CA . PHE A 1 80 ? -1.430 12.415 25.706 1.00 55.50 80 PHE A CA 1
ATOM 638 C C . PHE A 1 80 ? 0.047 12.067 25.407 1.00 55.50 80 PHE A C 1
ATOM 640 O O . PHE A 1 80 ? 0.876 12.208 26.298 1.00 55.50 80 PHE A O 1
ATOM 647 N N . ALA A 1 81 ? 0.353 11.666 24.166 1.00 45.97 81 ALA A N 1
ATOM 648 C CA . ALA A 1 81 ? 1.687 11.542 23.545 1.00 45.97 81 ALA A CA 1
ATOM 649 C C . ALA A 1 81 ? 2.629 10.388 23.975 1.00 45.97 81 ALA A C 1
ATOM 651 O O . ALA A 1 81 ? 3.414 10.557 24.897 1.00 45.97 81 ALA A O 1
ATOM 652 N N . ASP A 1 82 ? 2.654 9.294 23.195 1.00 46.97 82 ASP A N 1
ATOM 653 C CA . ASP A 1 82 ? 3.894 8.631 22.724 1.00 46.97 82 ASP A CA 1
ATOM 654 C C . ASP A 1 82 ? 3.570 7.611 21.604 1.00 46.97 82 ASP A C 1
ATOM 656 O O . ASP A 1 82 ? 3.149 6.499 21.887 1.00 46.97 82 ASP A O 1
ATOM 660 N N . ILE A 1 83 ? 3.689 7.993 20.326 1.00 46.47 83 ILE A N 1
ATOM 661 C CA . ILE A 1 83 ? 3.891 7.053 19.188 1.00 46.47 83 ILE A CA 1
ATOM 662 C C . ILE A 1 83 ? 4.931 7.626 18.201 1.00 46.47 83 ILE A C 1
ATOM 664 O O . ILE A 1 83 ? 5.167 7.117 17.106 1.00 46.47 83 ILE A O 1
ATOM 668 N N . SER A 1 84 ? 5.662 8.666 18.612 1.00 52.84 84 SER A N 1
ATOM 669 C CA . SER A 1 84 ? 6.875 9.026 17.892 1.00 52.84 84 SER A CA 1
ATOM 670 C C . SER A 1 84 ? 7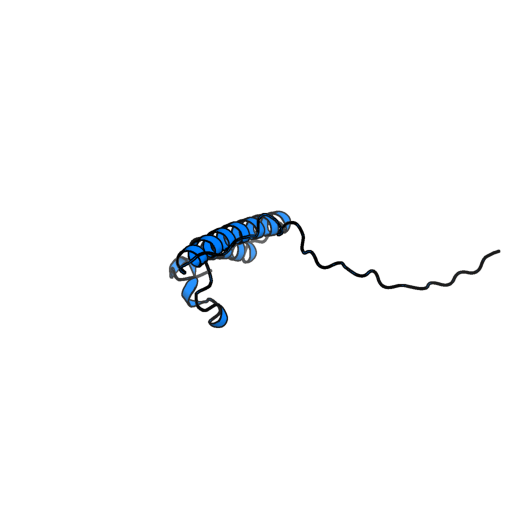.957 8.029 18.292 1.00 52.84 84 SER A C 1
ATOM 672 O O . SER A 1 84 ? 8.530 8.146 19.365 1.00 52.84 84 SER A O 1
ATOM 674 N N . PHE A 1 85 ? 8.288 7.116 17.379 1.00 47.69 85 PHE A N 1
ATOM 675 C CA . PHE A 1 85 ? 9.576 6.421 17.363 1.00 47.69 85 PHE A CA 1
ATOM 676 C C . PHE A 1 85 ? 9.753 5.285 18.391 1.00 47.69 85 PHE A C 1
ATOM 678 O O . PHE A 1 85 ? 10.686 5.283 19.184 1.00 47.69 85 PHE A O 1
ATOM 685 N N . SER A 1 86 ? 8.951 4.222 18.304 1.00 45.66 86 SER A N 1
ATOM 686 C CA . SER A 1 86 ? 9.416 2.896 18.752 1.00 45.66 86 SER A CA 1
ATOM 687 C C . SER A 1 86 ? 10.012 2.122 17.575 1.00 45.66 86 SER A C 1
ATOM 689 O O . SER A 1 86 ? 9.514 1.072 17.178 1.00 45.66 86 SER A O 1
ATOM 691 N N . LEU A 1 87 ? 11.091 2.661 16.996 1.00 40.25 87 LEU A N 1
ATOM 692 C CA . LEU A 1 87 ? 12.037 1.851 16.233 1.00 40.25 87 LEU A CA 1
ATOM 693 C C . LEU A 1 87 ? 12.921 1.132 17.269 1.00 40.25 87 LEU A C 1
ATOM 695 O O . LEU A 1 87 ? 13.619 1.815 18.023 1.00 40.25 87 LEU A O 1
ATOM 699 N N . PRO A 1 88 ? 12.891 -0.209 17.376 1.00 42.81 88 PRO A N 1
ATOM 700 C CA . PRO A 1 88 ? 13.739 -0.909 18.324 1.00 42.81 88 PRO A CA 1
ATOM 701 C C . PRO A 1 88 ? 15.209 -0.637 18.000 1.00 42.81 88 PRO A C 1
ATOM 703 O O . PRO A 1 88 ? 15.683 -0.838 16.884 1.00 42.81 88 PRO A O 1
ATOM 706 N N . HIS A 1 89 ? 15.902 -0.154 19.024 1.00 34.62 89 HIS A N 1
ATOM 707 C CA . HIS A 1 89 ? 17.336 0.054 19.105 1.00 34.62 89 HIS A CA 1
ATOM 708 C C . HIS A 1 89 ? 18.101 -1.141 18.508 1.00 34.62 89 HIS A C 1
ATOM 710 O O . HIS A 1 89 ? 18.148 -2.223 19.098 1.00 34.62 89 HIS A O 1
ATOM 716 N N . ILE A 1 90 ? 18.703 -0.947 17.331 1.00 45.09 90 ILE A N 1
ATOM 717 C CA . ILE A 1 90 ? 19.717 -1.859 16.800 1.00 45.09 90 ILE A CA 1
ATOM 718 C C . ILE A 1 90 ? 20.904 -1.776 17.763 1.00 45.09 90 ILE A C 1
ATOM 720 O O . ILE A 1 90 ? 21.590 -0.759 17.828 1.00 45.09 90 ILE A O 1
ATOM 724 N N . ARG A 1 91 ? 21.120 -2.837 18.545 1.00 36.31 91 ARG A N 1
ATOM 725 C CA . ARG A 1 91 ? 22.371 -3.047 19.278 1.00 36.31 91 ARG A CA 1
ATOM 726 C C . ARG A 1 91 ? 23.457 -3.334 18.244 1.00 36.31 91 ARG A C 1
ATOM 728 O O . ARG A 1 91 ? 23.452 -4.413 17.655 1.00 36.31 91 ARG A O 1
ATOM 735 N N . GLU A 1 92 ? 24.365 -2.391 18.024 1.00 37.06 92 GLU A N 1
ATOM 736 C CA . GLU A 1 92 ? 25.621 -2.679 17.331 1.00 37.06 92 GLU A CA 1
ATOM 737 C C . GLU A 1 92 ? 26.442 -3.621 18.220 1.00 37.06 92 GLU A C 1
ATOM 739 O O . GLU A 1 92 ? 26.759 -3.309 19.369 1.00 37.06 92 GLU A O 1
ATOM 744 N N . GLY A 1 93 ? 26.672 -4.834 17.718 1.00 34.47 93 GLY A N 1
ATOM 745 C CA . GLY A 1 93 ? 27.529 -5.822 18.355 1.00 34.47 93 GLY A CA 1
ATOM 746 C C . GLY A 1 93 ? 28.993 -5.412 18.237 1.00 34.47 93 GLY A C 1
ATOM 747 O O . GLY A 1 93 ? 29.423 -4.901 17.208 1.00 34.47 93 GLY A O 1
ATOM 748 N N . GLU A 1 94 ? 29.746 -5.651 19.306 1.00 36.72 94 GLU A N 1
ATOM 749 C CA . GLU A 1 94 ? 31.202 -5.560 19.340 1.00 36.72 94 GLU A CA 1
ATOM 750 C C . GLU A 1 94 ? 31.821 -6.491 18.281 1.00 36.72 94 GLU A C 1
ATOM 752 O O . GLU A 1 94 ? 31.715 -7.712 18.387 1.00 36.72 94 GLU A O 1
ATOM 757 N N . GLU A 1 95 ? 32.511 -5.927 17.287 1.00 39.06 95 GLU A N 1
ATOM 758 C CA . GLU A 1 95 ? 33.562 -6.636 16.552 1.00 39.06 95 GLU A CA 1
ATOM 759 C C . GLU A 1 95 ? 34.926 -6.130 17.035 1.00 39.06 95 GLU A C 1
ATOM 761 O O . GLU A 1 95 ? 35.426 -5.078 16.633 1.00 39.06 95 GLU A O 1
ATOM 766 N N . GLU A 1 96 ? 35.536 -6.907 17.932 1.00 38.34 96 GLU A N 1
ATOM 767 C CA . GLU A 1 96 ? 36.965 -6.843 18.224 1.00 38.34 96 GLU A CA 1
ATOM 768 C C . GLU A 1 96 ? 37.752 -7.194 16.955 1.00 38.34 96 GLU A C 1
ATOM 770 O O . GLU A 1 96 ? 37.818 -8.354 16.553 1.00 38.34 96 GLU A O 1
ATOM 775 N N . HIS A 1 97 ? 38.429 -6.213 16.363 1.00 42.66 97 HIS A N 1
ATOM 776 C CA . HIS A 1 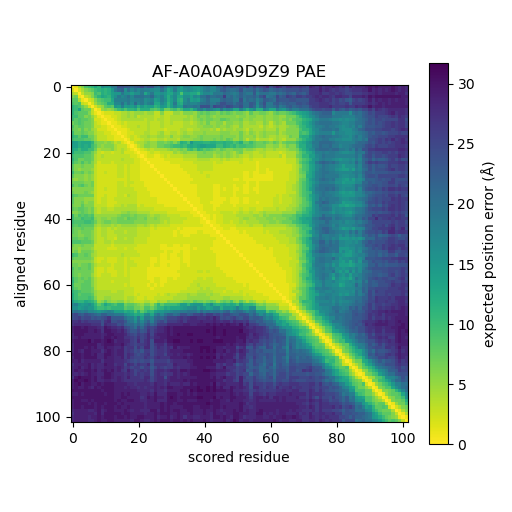97 ? 39.544 -6.473 15.460 1.00 42.66 97 HIS A CA 1
ATOM 777 C C . HIS A 1 97 ? 40.820 -5.833 16.010 1.00 42.66 97 HIS A C 1
ATOM 779 O O . HIS A 1 97 ? 41.133 -4.662 15.813 1.00 42.66 97 HIS A O 1
ATOM 785 N N . HIS A 1 98 ? 41.559 -6.684 16.721 1.00 43.16 98 HIS A N 1
ATOM 786 C CA . HIS A 1 98 ? 42.982 -6.600 17.023 1.00 43.16 98 HIS A CA 1
ATOM 787 C C . HIS A 1 98 ? 43.799 -5.892 15.925 1.00 43.16 98 HIS A C 1
ATOM 789 O 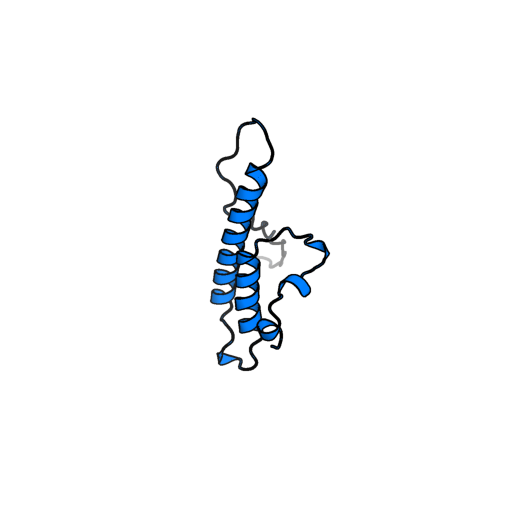O . HIS A 1 98 ? 43.893 -6.383 14.799 1.00 43.16 98 HIS A O 1
ATOM 795 N N . SER A 1 99 ? 44.516 -4.824 16.280 1.00 45.28 99 SER A N 1
ATOM 796 C CA . SER A 1 99 ? 45.769 -4.436 15.617 1.00 45.28 99 SER A CA 1
ATOM 797 C C . SER A 1 99 ? 46.661 -3.650 16.583 1.00 45.28 99 SER A C 1
ATOM 799 O O . SER A 1 99 ? 46.282 -2.609 17.109 1.00 45.28 99 SER A O 1
ATOM 801 N N . LYS A 1 100 ? 47.835 -4.229 16.865 1.00 47.31 100 LYS A N 1
ATOM 802 C CA . LYS A 1 100 ? 48.852 -3.780 17.831 1.00 47.31 100 LYS A CA 1
ATOM 803 C C . LYS A 1 100 ? 49.541 -2.468 17.409 1.00 47.31 100 LYS A C 1
ATOM 805 O O . LYS A 1 100 ? 49.684 -2.236 16.211 1.00 47.31 100 LYS A O 1
ATOM 810 N N . PRO A 1 101 ? 50.046 -1.670 18.370 1.00 50.00 101 PRO A N 1
ATOM 811 C CA . PRO A 1 101 ? 50.795 -0.445 18.094 1.00 50.00 101 PRO A CA 1
ATOM 812 C C . PRO A 1 101 ? 52.265 -0.722 17.719 1.00 50.00 101 PRO A C 1
ATOM 814 O O . PRO A 1 101 ? 52.848 -1.714 18.165 1.00 50.00 101 PRO A O 1
ATOM 817 N N . SER A 1 102 ? 52.856 0.177 16.922 1.00 52.56 102 SER A N 1
ATOM 818 C CA . SER A 1 102 ? 54.307 0.440 16.850 1.00 52.56 102 SER A CA 1
ATOM 819 C C . SER A 1 102 ? 54.616 1.751 17.556 1.00 52.56 102 SER A C 1
ATOM 821 O O . SER A 1 102 ? 53.744 2.647 17.492 1.00 52.56 102 SER A O 1
#

Foldseek 3Di:
DCVVVVPDLPVPDDVVCVPLFDPVLSVLLVVLVDQCVDPDPVSHDDVVVVVVSNVVSVVVSVVVVVVVVVVDDDDDDDDDDDPPDPPPDDPDDDDDDDDDDD

Solvent-accessible surface area (backbone atoms only — not comparable to full-atom values): 6866 Å² total; per-residue (Å²): 128,77,57,78,83,65,76,47,76,70,82,72,50,65,76,87,50,76,76,80,64,37,73,67,23,51,51,52,48,50,56,51,54,50,32,64,66,41,90,52,72,88,66,32,66,53,72,65,58,50,50,55,52,51,53,52,27,47,54,46,32,54,55,43,50,62,57,61,62,68,77,61,87,79,90,81,88,90,85,87,87,86,80,84,73,88,69,82,80,80,77,82,73,90,76,89,74,91,78,85,87,132